Protein AF-A0A350V3V0-F1 (afdb_monomer)

Radius of gyration: 21.06 Å; Cα contacts (8 Å, |Δi|>4): 31; chains: 1; bounding box: 43×46×54 Å

Structure (mmCIF, N/CA/C/O backbone):
data_AF-A0A350V3V0-F1
#
_entry.id   AF-A0A350V3V0-F1
#
loop_
_atom_site.group_PDB
_atom_site.id
_atom_site.type_symbol
_atom_site.label_atom_id
_atom_site.label_alt_id
_atom_site.label_comp_id
_atom_site.label_asym_id
_atom_site.label_entity_id
_atom_site.label_seq_id
_atom_site.pdbx_PDB_ins_code
_atom_site.Cartn_x
_atom_site.Cartn_y
_atom_site.Cartn_z
_atom_site.occupancy
_atom_site.B_iso_or_equiv
_atom_site.auth_seq_id
_atom_site.auth_comp_id
_atom_site.auth_asym_id
_atom_site.auth_atom_id
_atom_site.pdbx_PDB_model_num
ATOM 1 N N . MET A 1 1 ? 2.889 -32.227 -34.030 1.00 40.81 1 MET A N 1
ATOM 2 C CA . MET A 1 1 ? 3.774 -31.047 -33.929 1.00 40.81 1 MET A CA 1
ATOM 3 C C . MET A 1 1 ? 4.093 -30.836 -32.455 1.00 40.81 1 MET A C 1
ATOM 5 O O . MET A 1 1 ? 3.273 -30.275 -31.746 1.00 40.81 1 MET A O 1
ATOM 9 N N . LYS A 1 2 ? 5.205 -31.401 -31.968 1.00 45.41 2 LYS A N 1
ATOM 10 C CA . LYS A 1 2 ? 5.694 -31.219 -30.592 1.00 45.41 2 LYS A CA 1
ATOM 11 C C . LYS A 1 2 ? 6.978 -30.397 -30.646 1.00 45.41 2 LYS A C 1
ATOM 13 O O . LYS A 1 2 ? 7.903 -30.811 -31.333 1.00 45.41 2 LYS A O 1
ATOM 18 N N . ASN A 1 3 ? 6.975 -29.249 -29.978 1.00 44.97 3 ASN A N 1
ATOM 19 C CA . ASN A 1 3 ? 7.873 -28.884 -28.874 1.00 44.97 3 ASN A CA 1
ATOM 20 C C . ASN A 1 3 ? 8.036 -27.368 -28.824 1.00 44.97 3 ASN A C 1
ATOM 22 O O . ASN A 1 3 ? 8.758 -26.763 -29.612 1.00 44.97 3 ASN A O 1
ATOM 26 N N . LYS A 1 4 ? 7.330 -26.770 -27.867 1.00 56.56 4 LYS A N 1
ATOM 27 C CA . LYS A 1 4 ? 7.574 -25.419 -27.390 1.00 56.56 4 LYS A CA 1
ATOM 28 C C . LYS A 1 4 ? 8.676 -25.553 -26.340 1.00 56.56 4 LYS A C 1
ATOM 30 O O . LYS A 1 4 ? 8.394 -26.054 -25.266 1.00 56.56 4 LYS A O 1
ATOM 35 N N . LEU A 1 5 ? 9.902 -25.221 -26.745 1.00 63.53 5 LEU A N 1
ATOM 36 C CA . LEU A 1 5 ? 11.040 -24.778 -25.926 1.00 63.53 5 LEU A CA 1
ATOM 37 C C . LEU A 1 5 ? 10.889 -25.051 -24.414 1.00 63.53 5 LEU A C 1
ATOM 39 O O . LEU A 1 5 ? 10.497 -24.158 -23.668 1.00 63.53 5 LEU A O 1
ATOM 43 N N . GLU A 1 6 ? 11.201 -26.271 -23.977 1.00 69.88 6 GLU A N 1
ATOM 44 C CA . GLU A 1 6 ? 11.592 -26.504 -22.586 1.00 69.88 6 GLU A CA 1
ATOM 45 C C . GLU A 1 6 ? 13.092 -26.228 -22.519 1.00 69.88 6 GLU A C 1
ATOM 47 O O . GLU A 1 6 ? 13.886 -26.952 -23.122 1.00 69.88 6 GLU A O 1
ATOM 52 N N . LEU A 1 7 ? 13.454 -25.108 -21.894 1.00 70.44 7 LEU A N 1
ATOM 53 C CA . LEU A 1 7 ? 14.846 -24.748 -21.640 1.00 70.44 7 LEU A CA 1
ATOM 54 C C . LEU A 1 7 ? 15.413 -25.717 -20.606 1.00 70.44 7 LEU A C 1
ATOM 56 O O . LEU A 1 7 ? 14.724 -26.087 -19.653 1.00 70.44 7 LEU A O 1
ATOM 60 N N . SER A 1 8 ? 16.659 -26.142 -20.794 1.00 81.94 8 SER A N 1
ATOM 61 C CA . SER A 1 8 ? 17.334 -26.921 -19.761 1.00 81.94 8 SER A CA 1
ATOM 62 C C . SER A 1 8 ? 17.631 -26.035 -18.551 1.00 81.94 8 SER A C 1
ATOM 64 O O . SER A 1 8 ? 17.896 -24.842 -18.688 1.00 81.94 8 SER A O 1
ATOM 66 N N . GLU A 1 9 ? 17.648 -26.629 -17.360 1.00 81.31 9 GLU A N 1
ATOM 67 C CA . GLU A 1 9 ? 17.965 -25.934 -16.104 1.00 81.31 9 GLU A CA 1
ATOM 68 C C . GLU A 1 9 ? 19.307 -25.178 -16.184 1.00 81.31 9 GLU A C 1
ATOM 70 O O . GLU A 1 9 ? 19.451 -24.074 -15.669 1.00 81.31 9 GLU A O 1
ATOM 75 N N . ALA A 1 10 ? 20.278 -25.726 -16.920 1.00 80.31 10 ALA A N 1
ATOM 76 C CA . ALA A 1 10 ? 21.565 -25.081 -17.161 1.00 80.31 10 ALA A CA 1
ATOM 77 C C . ALA A 1 10 ? 21.457 -23.816 -18.035 1.00 80.31 10 ALA A C 1
ATOM 79 O O . ALA A 1 10 ? 22.171 -22.842 -17.797 1.00 80.31 10 ALA A O 1
ATOM 80 N N . GLU A 1 11 ? 20.566 -23.813 -19.029 1.00 83.12 11 GLU A N 1
ATOM 81 C CA . GLU A 1 11 ? 20.298 -22.635 -19.861 1.00 83.12 11 GLU A CA 1
ATOM 82 C C . GLU A 1 11 ? 19.555 -21.564 -19.062 1.00 83.12 11 GLU A C 1
ATOM 84 O O . GLU A 1 11 ? 19.914 -20.391 -19.142 1.00 83.12 11 GLU A O 1
ATOM 89 N N . GLU A 1 12 ? 18.587 -21.958 -18.233 1.00 79.31 12 GLU A N 1
ATOM 90 C CA . GLU A 1 12 ? 17.873 -21.041 -17.343 1.00 79.31 12 GLU A CA 1
ATOM 91 C C . GLU A 1 12 ? 18.822 -20.385 -16.329 1.00 79.31 12 GLU A C 1
ATOM 93 O O . GLU A 1 12 ? 18.813 -19.165 -16.180 1.00 79.31 12 GLU A O 1
ATOM 98 N N . ILE A 1 13 ? 19.727 -21.157 -15.718 1.00 76.19 13 ILE A N 1
ATOM 99 C CA . ILE A 1 13 ? 20.763 -20.633 -14.814 1.00 76.19 13 ILE A CA 1
ATOM 100 C C . ILE A 1 13 ? 21.706 -19.675 -15.551 1.00 76.19 13 ILE A C 1
ATOM 102 O O . ILE A 1 13 ? 22.023 -18.611 -15.022 1.00 76.19 13 ILE A O 1
ATOM 106 N N . SER A 1 14 ? 22.119 -19.997 -16.781 1.00 76.50 14 SER A N 1
ATOM 107 C CA . SER A 1 14 ? 22.985 -19.111 -17.571 1.00 76.50 14 SER A CA 1
ATOM 108 C C . SER A 1 14 ? 22.301 -17.790 -17.941 1.00 76.50 14 SER A C 1
ATOM 110 O O . SER A 1 14 ? 22.906 -16.728 -17.802 1.00 76.50 14 SER A O 1
ATOM 112 N N . LEU A 1 15 ? 21.017 -17.841 -18.310 1.00 78.19 15 LEU A N 1
ATOM 113 C CA . LEU A 1 15 ? 20.204 -16.661 -18.600 1.00 78.19 15 LEU A CA 1
ATOM 114 C C . LEU A 1 15 ? 19.971 -15.822 -17.345 1.00 78.19 15 LEU A C 1
ATOM 116 O O . LEU A 1 15 ? 20.010 -14.597 -17.415 1.00 78.19 15 LEU A O 1
ATOM 120 N N . LEU A 1 16 ? 19.760 -16.459 -16.192 1.00 74.62 16 LEU A N 1
ATOM 121 C CA . LEU A 1 16 ? 19.624 -15.764 -14.915 1.00 74.62 16 LEU A CA 1
ATOM 122 C C . LEU A 1 16 ? 20.934 -15.109 -14.484 1.00 74.62 16 LEU A C 1
ATOM 124 O O . LEU A 1 16 ? 20.894 -13.988 -13.995 1.00 74.62 16 LEU A O 1
ATOM 128 N N . GLN A 1 17 ? 22.085 -15.741 -14.709 1.00 73.75 17 GLN A N 1
ATOM 129 C CA . GLN A 1 17 ? 23.390 -15.126 -14.441 1.00 73.75 17 GLN A CA 1
ATOM 130 C C . GLN A 1 17 ? 23.709 -13.976 -15.408 1.00 73.75 17 GLN A C 1
ATOM 132 O O 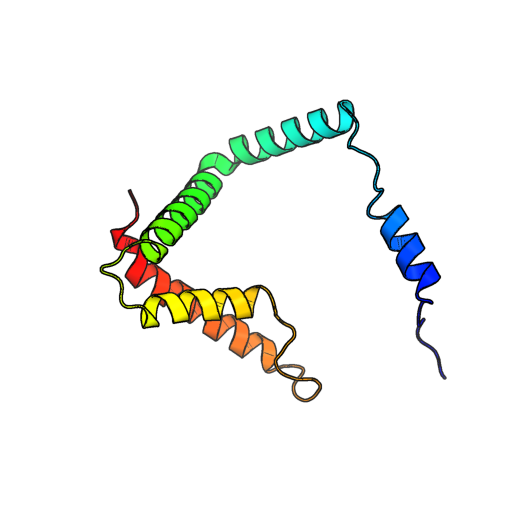. GLN A 1 17 ? 24.388 -13.022 -15.029 1.00 73.75 17 GLN A O 1
ATOM 137 N N . GLU A 1 18 ? 23.210 -14.037 -16.644 1.00 75.38 18 GLU A N 1
ATOM 138 C CA . GLU A 1 18 ? 23.331 -12.958 -17.628 1.00 75.38 18 GLU A CA 1
ATOM 139 C C . GLU A 1 18 ? 22.374 -11.787 -17.330 1.00 75.38 18 GLU A C 1
ATOM 141 O O . GLU A 1 18 ? 22.761 -10.623 -17.449 1.00 75.38 18 GLU A O 1
ATOM 146 N N . TYR A 1 19 ? 21.144 -12.078 -16.892 1.00 74.62 19 TYR A N 1
ATOM 147 C CA . TYR A 1 19 ? 20.109 -11.086 -16.574 1.00 74.62 19 TYR A CA 1
ATOM 148 C C . TYR A 1 19 ? 20.270 -10.476 -15.167 1.00 74.62 19 TYR A C 1
ATOM 150 O O . TYR A 1 19 ? 19.971 -9.299 -14.962 1.00 74.62 19 TYR A O 1
ATOM 158 N N . TYR A 1 20 ? 20.800 -11.247 -14.215 1.00 66.25 20 TYR A N 1
ATOM 159 C CA . TYR A 1 20 ? 21.187 -10.828 -12.865 1.00 66.25 20 TYR A CA 1
ATOM 160 C C . TYR A 1 20 ? 22.682 -11.093 -12.651 1.00 66.25 20 TYR A C 1
ATOM 162 O O . TYR A 1 20 ? 23.057 -12.051 -11.972 1.00 66.25 20 TYR A O 1
ATOM 170 N N . PRO A 1 21 ? 23.573 -10.262 -13.214 1.00 57.94 21 PRO A N 1
ATOM 171 C CA . PRO A 1 21 ? 24.991 -10.430 -12.963 1.00 57.94 21 PRO A CA 1
ATOM 172 C C . PRO A 1 21 ? 25.259 -10.202 -11.469 1.00 57.94 21 PRO A C 1
ATOM 174 O O . PRO A 1 21 ? 25.022 -9.113 -10.958 1.00 57.94 21 PRO A O 1
ATOM 177 N N . GLU A 1 22 ? 25.822 -11.201 -10.784 1.00 62.59 22 GLU A N 1
ATOM 178 C CA . GLU A 1 22 ? 26.280 -11.166 -9.374 1.00 62.59 22 GLU A CA 1
ATOM 179 C C . GLU A 1 22 ? 27.326 -10.058 -9.085 1.00 62.59 22 GLU A C 1
ATOM 181 O O . GLU A 1 22 ? 27.848 -9.933 -7.976 1.00 62.59 22 GLU A O 1
ATOM 186 N N . ARG A 1 23 ? 27.691 -9.249 -10.091 1.00 69.69 23 ARG A N 1
ATOM 187 C CA . ARG A 1 23 ? 28.662 -8.166 -9.951 1.00 69.69 23 ARG A CA 1
ATOM 188 C C . ARG A 1 23 ? 28.062 -7.031 -9.114 1.00 69.69 23 ARG A C 1
ATOM 190 O O . ARG A 1 23 ? 26.936 -6.609 -9.381 1.00 69.69 23 ARG A O 1
ATOM 197 N N . PRO A 1 24 ? 28.819 -6.462 -8.161 1.00 65.81 24 PRO A N 1
ATOM 198 C CA . PRO A 1 24 ? 28.393 -5.232 -7.511 1.00 65.81 24 PRO A CA 1
ATOM 199 C C . PRO A 1 24 ? 28.218 -4.134 -8.569 1.00 65.81 24 PRO A C 1
ATOM 201 O O . PRO A 1 24 ? 29.017 -4.031 -9.508 1.00 65.81 24 PRO A O 1
ATOM 204 N N . PHE A 1 25 ? 27.164 -3.327 -8.431 1.00 70.94 25 PHE A N 1
ATOM 205 C CA . PHE A 1 25 ? 26.930 -2.177 -9.304 1.00 70.94 25 PHE A CA 1
ATOM 206 C C . PHE A 1 25 ? 28.167 -1.271 -9.329 1.00 70.94 25 PHE A C 1
ATOM 208 O O . PHE A 1 25 ? 28.782 -1.011 -8.294 1.00 70.94 25 PHE A O 1
ATOM 215 N N . THR A 1 26 ? 28.547 -0.798 -10.516 1.00 81.31 26 THR A N 1
ATOM 216 C CA . THR A 1 26 ? 29.653 0.157 -10.644 1.00 81.31 26 THR A CA 1
ATOM 217 C C . THR A 1 26 ? 29.246 1.522 -10.098 1.00 81.31 26 THR A C 1
ATOM 219 O O . THR A 1 26 ? 28.075 1.887 -10.144 1.00 81.31 26 THR A O 1
ATOM 222 N N . GLU A 1 27 ? 30.222 2.317 -9.658 1.00 81.31 27 GLU A N 1
ATOM 223 C CA . GLU A 1 27 ? 29.998 3.671 -9.124 1.00 81.31 27 GLU A CA 1
ATOM 224 C C . GLU A 1 27 ? 29.210 4.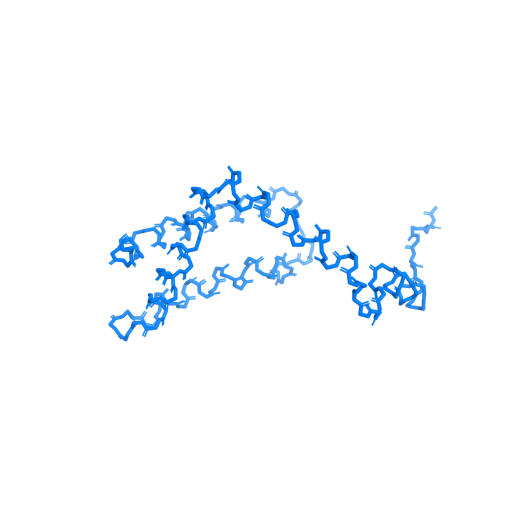568 -10.106 1.00 81.31 27 GLU A C 1
ATOM 226 O O . GLU A 1 27 ? 28.342 5.348 -9.724 1.00 81.31 27 GLU A O 1
ATOM 231 N N . LYS A 1 28 ? 29.417 4.372 -11.416 1.00 81.25 28 LYS A N 1
ATOM 232 C CA . LYS A 1 28 ? 28.662 5.069 -12.469 1.00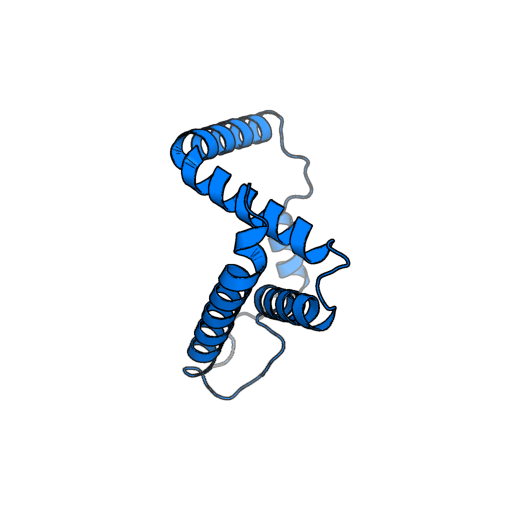 81.25 28 LYS A CA 1
ATOM 233 C C . LYS A 1 28 ? 27.211 4.593 -12.594 1.00 81.25 28 LYS A C 1
ATOM 235 O O . LYS A 1 28 ? 26.340 5.402 -12.911 1.00 81.25 28 LYS A O 1
ATOM 240 N N . GLU A 1 29 ? 26.950 3.302 -12.386 1.00 77.62 29 GLU A N 1
ATOM 241 C CA . GLU A 1 29 ? 25.598 2.727 -12.399 1.00 77.62 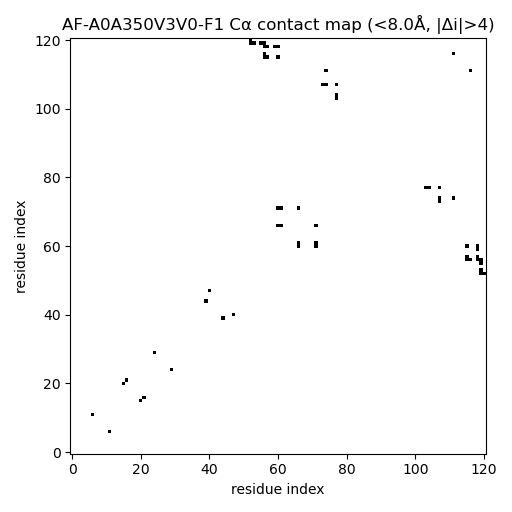29 GLU A CA 1
ATOM 242 C C . GLU A 1 29 ? 24.812 3.148 -11.152 1.00 77.62 29 GLU A C 1
ATOM 244 O O . GLU A 1 29 ? 23.643 3.509 -11.276 1.00 77.62 29 GLU A O 1
ATOM 249 N N . THR A 1 30 ? 25.454 3.190 -9.979 1.00 80.12 30 THR A N 1
ATOM 250 C CA . THR A 1 30 ? 24.837 3.700 -8.744 1.00 80.12 30 THR A CA 1
ATOM 251 C C . THR A 1 30 ? 24.511 5.184 -8.857 1.00 80.12 30 THR A C 1
ATOM 253 O O . THR A 1 30 ? 23.387 5.580 -8.576 1.00 80.12 30 THR A O 1
ATOM 256 N N . GLU A 1 31 ? 25.422 6.002 -9.390 1.00 84.56 31 GLU A N 1
ATOM 257 C CA . GLU A 1 31 ? 25.151 7.425 -9.621 1.00 84.56 31 GLU A CA 1
ATOM 258 C C . GLU A 1 31 ? 24.038 7.669 -10.653 1.00 84.56 31 GLU A C 1
ATOM 260 O O . GLU A 1 31 ? 23.272 8.629 -10.544 1.00 84.56 31 GLU A O 1
ATOM 265 N N . ALA A 1 32 ? 23.959 6.845 -11.703 1.00 83.31 32 ALA A N 1
ATOM 266 C CA . ALA A 1 32 ? 22.883 6.937 -12.684 1.00 83.31 32 ALA A CA 1
ATOM 267 C C . ALA A 1 32 ? 21.529 6.573 -12.058 1.00 83.31 32 ALA A C 1
ATOM 269 O O . ALA A 1 32 ? 20.560 7.312 -12.246 1.00 83.31 32 ALA A O 1
ATOM 270 N N . LEU A 1 33 ? 21.491 5.501 -11.261 1.00 82.56 33 LEU A N 1
ATOM 271 C CA . LEU A 1 33 ? 20.316 5.087 -10.502 1.00 82.56 33 LEU A CA 1
ATOM 272 C C . LEU A 1 33 ? 19.876 6.174 -9.513 1.00 82.56 33 LEU A C 1
ATOM 274 O O . LEU A 1 33 ? 18.698 6.525 -9.491 1.00 82.56 33 LEU A O 1
ATOM 278 N N . ASP A 1 34 ? 20.811 6.758 -8.763 1.00 86.12 34 ASP A N 1
ATOM 279 C CA . ASP A 1 34 ? 20.535 7.814 -7.786 1.00 86.12 34 ASP A CA 1
ATOM 280 C C . ASP A 1 34 ? 19.938 9.058 -8.452 1.00 86.12 34 ASP A C 1
ATOM 282 O O . ASP A 1 34 ? 18.923 9.585 -7.990 1.00 86.12 34 ASP A O 1
ATOM 286 N N . ARG A 1 35 ? 20.489 9.488 -9.596 1.00 84.31 35 ARG A N 1
ATOM 287 C CA . ARG A 1 35 ? 19.948 10.623 -10.365 1.00 84.31 35 ARG A CA 1
ATOM 288 C C . ARG A 1 35 ? 18.543 10.351 -10.901 1.00 84.31 35 ARG A C 1
ATOM 290 O O . ARG A 1 35 ? 17.703 11.254 -10.910 1.00 84.31 35 ARG A O 1
ATOM 297 N N . ASP A 1 36 ? 18.268 9.134 -11.358 1.00 83.75 36 ASP A N 1
ATOM 298 C CA . ASP A 1 36 ? 16.952 8.761 -11.886 1.00 83.75 36 ASP A CA 1
ATOM 299 C C . ASP A 1 36 ? 15.906 8.610 -10.775 1.00 83.75 36 ASP A C 1
ATOM 301 O O . ASP A 1 36 ? 14.756 9.040 -10.934 1.00 83.75 36 ASP A O 1
ATOM 305 N N . VAL A 1 37 ? 16.308 8.059 -9.628 1.00 81.44 37 VAL A N 1
ATOM 306 C CA . VAL A 1 37 ? 15.503 8.005 -8.404 1.00 81.44 37 VAL A CA 1
ATOM 307 C C . VAL A 1 37 ? 15.190 9.422 -7.931 1.00 81.44 37 VAL A C 1
ATOM 309 O O . VAL A 1 37 ? 14.021 9.741 -7.716 1.00 81.44 37 VAL A O 1
ATOM 312 N N . GLU A 1 38 ? 16.180 10.311 -7.855 1.00 83.06 38 GLU A N 1
ATOM 313 C CA . GLU A 1 38 ? 15.986 11.704 -7.449 1.00 83.06 38 GLU A CA 1
ATOM 314 C C . GLU A 1 38 ? 15.045 12.449 -8.403 1.00 83.06 38 GLU A C 1
ATOM 316 O O . GLU A 1 38 ? 14.111 13.121 -7.955 1.00 83.06 38 GLU A O 1
ATOM 321 N N . LYS A 1 39 ? 15.201 12.288 -9.722 1.00 83.00 39 LYS A N 1
ATOM 322 C CA . LYS A 1 39 ? 14.287 12.882 -10.714 1.00 83.00 39 LYS A CA 1
ATOM 323 C C . LYS A 1 39 ? 12.856 12.368 -10.568 1.00 83.00 39 LYS A C 1
ATOM 325 O O . LYS A 1 39 ? 11.920 13.166 -10.611 1.00 83.00 39 LYS A O 1
ATOM 330 N N . LYS A 1 40 ? 12.656 11.063 -10.354 1.00 75.69 40 LYS A N 1
ATOM 331 C CA . LYS A 1 40 ? 11.315 10.486 -10.133 1.00 75.69 40 LYS A CA 1
ATOM 332 C C . LYS A 1 40 ? 10.708 10.945 -8.807 1.00 75.69 40 LYS A C 1
ATOM 334 O O . LYS A 1 40 ? 9.528 11.300 -8.770 1.00 75.69 40 LYS A O 1
ATOM 339 N N . ILE A 1 41 ? 11.509 10.999 -7.742 1.00 76.88 41 ILE A N 1
ATOM 340 C CA . ILE A 1 41 ? 11.093 11.497 -6.426 1.00 76.88 41 ILE A CA 1
ATOM 341 C C . ILE A 1 41 ? 10.701 12.966 -6.514 1.00 76.88 41 ILE A C 1
ATOM 343 O O . ILE A 1 41 ? 9.643 13.341 -6.017 1.00 76.88 41 ILE A O 1
ATOM 347 N N . THR A 1 42 ? 11.513 13.799 -7.162 1.00 75.56 42 THR A N 1
ATOM 348 C CA . THR A 1 42 ? 11.281 15.245 -7.260 1.00 75.56 42 THR A CA 1
ATOM 349 C C . THR A 1 42 ? 10.134 15.603 -8.200 1.00 75.56 42 THR A C 1
ATOM 351 O O . THR A 1 42 ? 9.356 16.500 -7.875 1.00 75.56 42 THR A O 1
ATOM 354 N N . SER A 1 43 ? 9.969 14.869 -9.302 1.00 77.88 43 SER A N 1
ATOM 355 C CA . SER A 1 43 ? 8.881 15.071 -10.263 1.00 77.88 43 SER A CA 1
ATOM 356 C C . SER A 1 43 ? 7.521 14.633 -9.711 1.00 77.88 43 SER A C 1
ATOM 358 O O . SER A 1 43 ? 6.520 15.305 -9.949 1.00 77.88 43 SER A O 1
ATOM 360 N N . ASN A 1 44 ? 7.476 13.561 -8.908 1.00 80.12 44 ASN A N 1
ATOM 361 C CA . ASN A 1 44 ? 6.224 12.997 -8.399 1.00 80.12 44 ASN A CA 1
ATOM 362 C C . ASN A 1 44 ? 6.139 12.975 -6.862 1.00 80.12 44 ASN A C 1
ATOM 364 O O . ASN A 1 44 ? 5.528 12.070 -6.278 1.00 80.12 44 ASN A O 1
ATOM 368 N N . LYS A 1 45 ? 6.718 13.996 -6.200 1.00 78.25 45 LYS A N 1
ATOM 369 C CA . LYS A 1 45 ? 6.769 14.124 -4.727 1.00 78.25 45 LYS A CA 1
ATOM 370 C C . LYS A 1 45 ? 5.421 13.810 -4.089 1.00 78.25 45 LYS A C 1
ATOM 372 O O . LYS A 1 45 ? 5.354 12.995 -3.178 1.00 78.25 45 LYS A O 1
ATOM 377 N N . ARG A 1 46 ? 4.331 14.397 -4.595 1.00 80.56 46 ARG A N 1
ATOM 378 C CA . ARG A 1 46 ? 2.985 14.238 -4.019 1.00 80.56 46 ARG A CA 1
ATOM 379 C C . ARG A 1 46 ? 2.525 12.776 -3.969 1.00 80.56 46 ARG A C 1
ATOM 381 O O . ARG A 1 46 ? 1.999 12.356 -2.945 1.00 80.56 46 ARG A O 1
ATOM 388 N N . SER A 1 47 ? 2.732 12.003 -5.036 1.00 80.06 47 SER A N 1
ATOM 389 C CA . SER A 1 47 ? 2.322 10.592 -5.076 1.00 80.06 47 SER A CA 1
ATOM 390 C C . SER A 1 47 ? 3.182 9.730 -4.156 1.00 80.06 47 SER A C 1
ATOM 392 O O . SER A 1 47 ? 2.663 8.870 -3.452 1.00 80.06 47 SER A O 1
ATOM 394 N N . ILE A 1 48 ? 4.491 9.981 -4.124 1.00 81.31 48 ILE A N 1
ATOM 395 C CA . ILE A 1 48 ? 5.435 9.206 -3.310 1.00 81.31 48 ILE A CA 1
ATOM 396 C C . ILE A 1 48 ? 5.233 9.498 -1.821 1.00 81.31 48 ILE A C 1
ATOM 398 O O . ILE A 1 48 ? 5.126 8.563 -1.032 1.00 81.31 48 ILE A O 1
ATOM 402 N N . PHE A 1 49 ? 5.068 10.768 -1.436 1.00 84.81 49 PHE A N 1
ATOM 403 C CA . PHE A 1 49 ? 4.685 11.141 -0.069 1.00 84.81 49 PHE A CA 1
ATOM 404 C C . PHE A 1 49 ? 3.377 10.470 0.348 1.00 84.81 49 PHE A C 1
ATOM 406 O O . PHE A 1 49 ? 3.275 9.974 1.468 1.00 84.81 49 PHE A O 1
ATOM 413 N N . LYS A 1 50 ? 2.401 10.389 -0.562 1.00 83.31 50 LYS A N 1
ATOM 414 C CA . LYS A 1 50 ? 1.133 9.709 -0.306 1.00 83.31 50 LYS A CA 1
ATOM 415 C C . LYS A 1 50 ? 1.334 8.206 -0.064 1.00 83.31 50 LYS A C 1
ATOM 417 O O . LYS A 1 50 ? 0.867 7.700 0.951 1.00 83.31 50 LYS A O 1
ATOM 422 N N . VAL A 1 51 ? 2.103 7.506 -0.901 1.00 84.00 51 VAL A N 1
ATOM 423 C CA . VAL A 1 51 ? 2.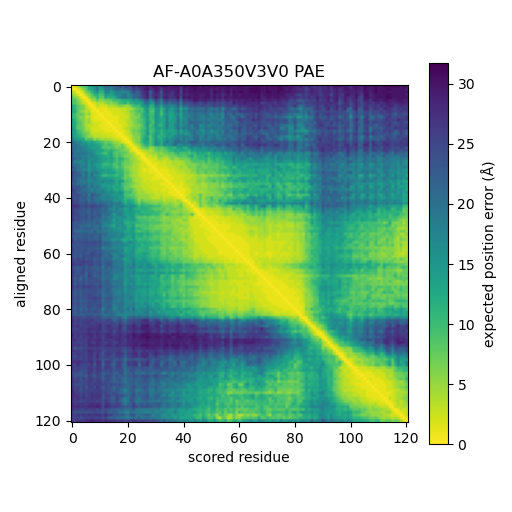430 6.078 -0.693 1.00 84.00 51 VAL A CA 1
ATOM 424 C C . VAL A 1 51 ? 3.179 5.858 0.624 1.00 84.00 51 VAL A C 1
ATOM 426 O O . VAL A 1 51 ? 2.791 4.995 1.405 1.00 84.00 51 VAL A O 1
ATOM 429 N N . ILE A 1 52 ? 4.191 6.674 0.926 1.00 85.12 52 ILE A N 1
ATOM 430 C CA . ILE A 1 52 ? 4.939 6.593 2.190 1.00 85.12 52 ILE A CA 1
ATOM 431 C C . ILE A 1 52 ? 4.006 6.818 3.390 1.00 85.12 52 ILE A C 1
ATOM 433 O O . ILE A 1 52 ? 4.105 6.101 4.387 1.00 85.12 52 ILE A O 1
ATOM 437 N N . SER A 1 53 ? 3.064 7.761 3.292 1.00 83.19 53 SER A N 1
ATOM 438 C CA . SER A 1 53 ? 2.068 8.001 4.344 1.00 83.19 53 SER A CA 1
ATOM 439 C C . SER A 1 53 ? 1.145 6.793 4.551 1.00 83.19 53 SER A C 1
ATOM 441 O O . SER A 1 53 ? 0.919 6.391 5.691 1.00 83.19 53 SER A O 1
ATOM 443 N N . HIS A 1 54 ? 0.701 6.141 3.468 1.00 83.62 54 HIS A N 1
ATOM 444 C CA . HIS A 1 54 ? -0.087 4.906 3.515 1.00 83.62 54 HIS A CA 1
ATOM 445 C C . HIS A 1 54 ? 0.690 3.759 4.169 1.00 83.62 54 HIS A C 1
ATOM 447 O O . HIS A 1 54 ? 0.149 3.088 5.045 1.00 83.62 54 HIS A O 1
ATOM 453 N N . LEU A 1 55 ? 1.972 3.585 3.833 1.00 85.50 55 LEU A N 1
ATOM 454 C CA . LEU A 1 55 ? 2.832 2.569 4.449 1.00 8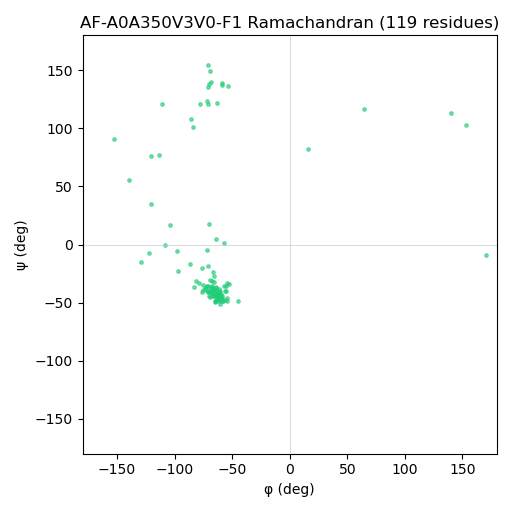5.50 55 LEU A CA 1
ATOM 455 C C . LEU A 1 55 ? 3.072 2.833 5.942 1.00 85.50 55 LEU A C 1
ATOM 457 O O . LEU A 1 55 ? 3.052 1.903 6.749 1.00 85.50 55 LEU A O 1
ATOM 461 N N . LYS A 1 56 ? 3.260 4.098 6.338 1.00 88.62 56 LYS A N 1
ATOM 462 C CA . LYS A 1 56 ? 3.426 4.487 7.746 1.00 88.62 56 LYS A CA 1
ATOM 463 C C . LYS A 1 56 ? 2.150 4.228 8.554 1.00 88.62 56 LYS A C 1
ATOM 465 O O . LYS A 1 56 ? 2.239 3.673 9.649 1.00 88.62 56 LYS A O 1
ATOM 470 N N . ALA A 1 57 ? 0.985 4.584 8.012 1.00 87.75 57 ALA A N 1
ATOM 471 C CA . ALA A 1 57 ? -0.316 4.316 8.625 1.00 87.75 57 ALA A CA 1
ATOM 472 C C . ALA A 1 57 ? -0.571 2.807 8.762 1.00 87.75 57 ALA A C 1
ATOM 474 O O . ALA A 1 57 ? -0.910 2.336 9.846 1.00 87.75 57 ALA A O 1
ATOM 475 N N . LEU A 1 58 ? -0.301 2.034 7.704 1.00 87.00 58 LEU A N 1
ATOM 476 C CA . LEU A 1 58 ? -0.409 0.575 7.715 1.00 87.00 58 LEU A CA 1
ATOM 477 C C . LEU A 1 58 ? 0.498 -0.053 8.778 1.00 87.00 58 LEU A C 1
ATOM 479 O O . LEU A 1 58 ? 0.058 -0.900 9.552 1.00 87.00 58 LEU A O 1
ATOM 483 N N . ARG A 1 59 ? 1.757 0.394 8.868 1.00 89.12 59 ARG A N 1
ATOM 484 C CA . ARG A 1 59 ? 2.683 -0.072 9.906 1.00 89.12 59 ARG A CA 1
ATOM 485 C C . ARG A 1 59 ? 2.122 0.194 11.301 1.00 89.12 59 ARG A C 1
ATOM 487 O O . ARG A 1 59 ? 2.121 -0.718 12.120 1.00 89.12 59 ARG A O 1
ATOM 494 N N . ARG A 1 60 ? 1.637 1.414 11.562 1.00 89.00 60 ARG A N 1
ATOM 495 C CA . ARG A 1 60 ? 1.041 1.788 12.856 1.00 89.00 60 ARG A CA 1
ATOM 496 C C . ARG A 1 60 ? -0.150 0.897 13.198 1.00 89.00 60 ARG A C 1
ATOM 498 O O . ARG A 1 60 ? -0.160 0.328 14.285 1.00 89.00 60 ARG A O 1
ATOM 505 N N . TYR A 1 61 ? -1.070 0.708 12.254 1.00 89.06 61 TYR A N 1
ATOM 506 C CA . TYR A 1 61 ? -2.225 -0.181 12.387 1.00 89.06 61 TYR A CA 1
ATOM 507 C C . TYR A 1 61 ? -1.821 -1.616 12.760 1.00 89.06 61 TYR A C 1
ATOM 509 O O . TYR A 1 61 ? -2.364 -2.214 13.690 1.00 89.06 61 TYR A O 1
ATOM 517 N N . MET A 1 62 ? -0.805 -2.164 12.087 1.00 87.62 62 MET A N 1
ATOM 518 C CA . MET A 1 62 ? -0.310 -3.515 12.362 1.00 87.62 62 MET A CA 1
ATOM 519 C C . MET A 1 62 ? 0.366 -3.631 13.735 1.00 87.62 62 MET A C 1
ATOM 521 O O . MET A 1 62 ? 0.272 -4.678 14.379 1.00 87.62 62 MET A O 1
ATOM 525 N N . THR A 1 63 ? 0.998 -2.563 14.225 1.00 89.12 63 THR A N 1
ATOM 526 C CA . THR A 1 63 ? 1.645 -2.530 15.549 1.00 89.12 63 THR A CA 1
ATOM 527 C C . THR A 1 63 ? 0.718 -2.148 16.706 1.00 89.12 63 THR A C 1
ATOM 529 O O . THR A 1 63 ? 1.064 -2.415 17.852 1.00 89.12 63 THR A O 1
ATOM 532 N N . ASP A 1 64 ? -0.454 -1.566 16.444 1.00 89.06 64 ASP A N 1
ATOM 533 C CA . ASP A 1 64 ? -1.375 -1.106 17.491 1.00 89.06 64 ASP A CA 1
ATOM 534 C C . ASP A 1 64 ? -2.022 -2.291 18.225 1.00 89.06 64 ASP A C 1
ATOM 536 O O . ASP A 1 64 ? -2.682 -3.135 17.616 1.00 89.06 64 ASP A O 1
ATOM 540 N N . SER A 1 65 ? -1.829 -2.382 19.540 1.00 86.12 65 SER A N 1
ATOM 541 C CA . SER A 1 65 ? -2.387 -3.447 20.380 1.00 86.12 65 SER A CA 1
ATOM 542 C C . SER A 1 65 ? -3.905 -3.347 20.573 1.00 86.12 65 SER A C 1
ATOM 544 O O . SER A 1 65 ? -4.529 -4.352 20.912 1.00 86.12 65 SER A O 1
ATOM 546 N N . ASN A 1 66 ? -4.515 -2.185 20.315 1.00 88.94 66 ASN A N 1
ATOM 547 C CA . ASN A 1 66 ? -5.9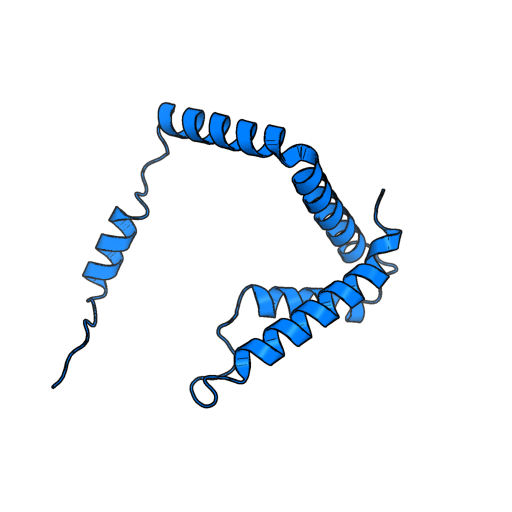67 -1.991 20.379 1.00 88.94 66 ASN A CA 1
ATOM 548 C C . ASN A 1 66 ? -6.696 -2.590 19.168 1.00 88.94 66 ASN A C 1
ATOM 550 O O . ASN A 1 66 ? -7.896 -2.873 19.234 1.00 88.94 66 ASN A O 1
ATOM 554 N N . VAL A 1 67 ? -5.985 -2.815 18.059 1.00 88.62 67 VAL A N 1
ATOM 555 C CA . VAL A 1 67 ? -6.552 -3.439 16.862 1.00 88.62 67 VAL A CA 1
ATOM 556 C C . VAL A 1 67 ? -6.646 -4.945 17.079 1.00 88.62 67 VAL A C 1
ATOM 558 O O . VAL A 1 67 ? -5.645 -5.640 17.275 1.00 88.62 67 VAL A O 1
ATOM 561 N N . LYS A 1 68 ? -7.871 -5.474 16.995 1.00 90.12 68 LYS A N 1
ATOM 562 C CA . LYS A 1 68 ? -8.136 -6.908 17.148 1.00 90.12 68 LYS A CA 1
ATOM 563 C C . LYS A 1 68 ? -7.364 -7.720 16.102 1.00 90.12 68 LYS A C 1
ATOM 565 O O . LYS A 1 68 ? -7.344 -7.374 14.922 1.00 90.12 68 LYS A O 1
ATOM 570 N N . TRP A 1 69 ? -6.781 -8.839 16.532 1.00 86.62 69 TRP A N 1
ATOM 571 C CA . TRP A 1 69 ? -5.895 -9.674 15.711 1.00 86.62 69 TRP A CA 1
ATOM 572 C C . TRP A 1 69 ? -6.529 -10.145 14.390 1.00 86.62 69 TRP A C 1
ATOM 574 O O . TRP A 1 69 ? -5.846 -10.168 13.370 1.00 86.62 69 TRP A O 1
ATOM 584 N N . TYR A 1 70 ? -7.837 -10.437 14.378 1.00 84.00 70 TYR A N 1
ATOM 585 C CA . TYR A 1 70 ? -8.541 -10.884 13.170 1.00 84.00 70 TYR A CA 1
ATOM 586 C C . TYR A 1 70 ? -8.634 -9.794 12.090 1.00 84.00 70 TYR A C 1
ATOM 588 O O . TYR A 1 70 ? -8.792 -10.089 10.912 1.00 84.00 70 TYR A O 1
ATOM 596 N N . ARG A 1 71 ? -8.548 -8.512 12.466 1.00 85.75 71 ARG A N 1
ATOM 597 C CA . ARG A 1 71 ? -8.544 -7.418 11.486 1.00 85.75 71 ARG A CA 1
ATOM 598 C C . ARG A 1 71 ? -7.184 -7.312 10.810 1.00 85.75 71 ARG A C 1
ATOM 600 O O . ARG A 1 71 ? -7.102 -7.201 9.593 1.00 85.75 71 ARG A O 1
ATOM 607 N N . LYS A 1 72 ? -6.114 -7.470 11.594 1.00 86.56 72 LYS A N 1
ATOM 608 C CA . LYS A 1 72 ? -4.741 -7.577 11.083 1.00 86.56 72 LYS A CA 1
ATOM 609 C C . LYS A 1 72 ? -4.571 -8.795 10.177 1.00 86.56 72 LYS A C 1
ATOM 611 O O . LYS A 1 72 ? -3.898 -8.694 9.157 1.00 86.56 72 LYS A O 1
ATOM 616 N N . SER A 1 73 ? -5.201 -9.926 10.506 1.00 84.31 73 SER A N 1
ATOM 617 C CA . SER A 1 73 ? -5.109 -11.131 9.674 1.00 84.31 73 SER A CA 1
ATOM 618 C C . SER A 1 73 ? -5.754 -10.956 8.300 1.00 84.31 73 SER A C 1
ATOM 620 O O . SER A 1 73 ? -5.238 -11.518 7.347 1.00 84.31 73 SER A O 1
ATOM 622 N N . ILE A 1 74 ? -6.816 -10.150 8.164 1.00 82.94 74 ILE A N 1
ATOM 623 C CA . ILE A 1 74 ? -7.416 -9.822 6.855 1.00 82.94 74 ILE A CA 1
ATOM 624 C C . ILE A 1 74 ? -6.413 -9.065 5.976 1.00 82.94 74 ILE A C 1
ATOM 626 O O . ILE A 1 74 ? -6.242 -9.394 4.806 1.00 82.94 74 ILE A O 1
ATOM 630 N N . VAL A 1 75 ? -5.710 -8.087 6.551 1.00 84.44 75 VAL A N 1
ATOM 631 C CA . VAL A 1 75 ? -4.662 -7.329 5.850 1.00 84.44 75 VAL A CA 1
ATOM 632 C C . VAL A 1 75 ? -3.530 -8.249 5.397 1.00 84.44 75 VAL A C 1
ATOM 634 O O . VAL A 1 75 ? -3.099 -8.187 4.251 1.00 84.44 75 VAL A O 1
ATOM 637 N N . VAL A 1 76 ? -3.062 -9.122 6.292 1.00 84.75 76 VAL A N 1
ATOM 638 C CA . VAL A 1 76 ? -1.998 -10.087 5.987 1.00 84.75 76 VAL A CA 1
ATOM 639 C C . VAL A 1 76 ? -2.449 -11.082 4.921 1.00 84.75 76 VAL A C 1
ATOM 641 O O . VAL A 1 76 ? -1.695 -11.327 3.990 1.00 84.75 76 VAL A O 1
ATOM 644 N N . ALA A 1 77 ? -3.672 -11.607 5.007 1.00 80.50 77 ALA A N 1
ATOM 645 C CA . ALA A 1 77 ? -4.226 -12.521 4.012 1.00 80.50 77 ALA A CA 1
ATOM 646 C C . ALA A 1 77 ? -4.295 -11.872 2.624 1.00 80.50 77 ALA A C 1
ATOM 648 O O . ALA A 1 77 ? -3.893 -12.490 1.645 1.00 80.50 77 ALA A O 1
ATOM 649 N N . ALA A 1 78 ? -4.718 -10.609 2.543 1.00 78.25 78 ALA A N 1
ATOM 650 C CA . ALA A 1 78 ? -4.745 -9.879 1.281 1.00 78.25 78 ALA A CA 1
ATOM 651 C C . ALA A 1 78 ? -3.339 -9.592 0.721 1.00 78.25 78 ALA A C 1
ATOM 653 O O . ALA A 1 78 ? -3.139 -9.648 -0.488 1.00 78.25 78 ALA A O 1
ATOM 654 N N . LEU A 1 79 ? -2.350 -9.317 1.582 1.00 79.44 79 LEU A N 1
ATOM 655 C CA . LEU A 1 79 ? -0.953 -9.158 1.159 1.00 79.44 79 LEU A CA 1
ATOM 656 C C . LEU A 1 79 ? -0.338 -10.476 0.686 1.00 79.44 79 LEU A C 1
ATOM 658 O O . LEU A 1 79 ? 0.379 -10.478 -0.307 1.00 79.44 79 LEU A O 1
ATOM 662 N N . ILE A 1 80 ? -0.620 -11.583 1.377 1.00 77.25 80 ILE A N 1
ATOM 663 C CA . ILE A 1 80 ? -0.195 -12.921 0.953 1.00 77.25 80 ILE A CA 1
ATOM 664 C C . ILE A 1 80 ? -0.801 -13.220 -0.416 1.00 77.25 80 ILE A C 1
ATOM 666 O O . ILE A 1 80 ? -0.053 -13.495 -1.343 1.00 77.25 80 ILE A O 1
ATOM 670 N N . TYR A 1 81 ? -2.113 -13.041 -0.578 1.00 68.12 81 TYR A N 1
ATOM 671 C CA . TYR A 1 81 ? -2.802 -13.207 -1.860 1.00 68.12 81 TYR A CA 1
ATOM 672 C C . TYR A 1 81 ? -2.194 -12.338 -2.978 1.00 68.12 81 TYR A C 1
ATOM 674 O O . TYR A 1 81 ? -1.992 -12.816 -4.088 1.00 68.12 81 TYR A O 1
ATOM 682 N N . PHE A 1 82 ? -1.806 -11.093 -2.674 1.00 69.81 82 PHE A N 1
ATOM 683 C CA . PHE A 1 82 ? -1.128 -10.201 -3.624 1.00 69.81 82 PHE A CA 1
ATOM 684 C C . PHE A 1 82 ? 0.296 -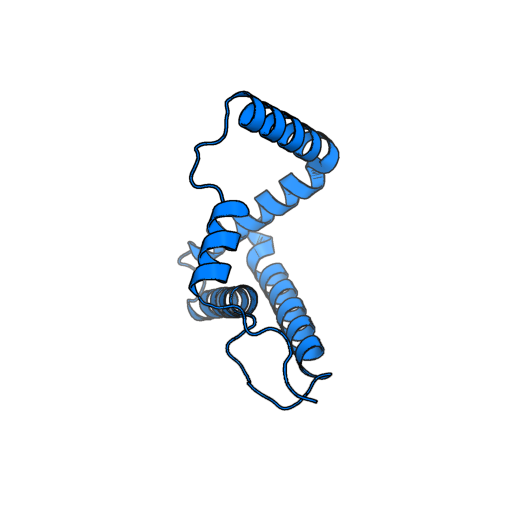10.654 -4.001 1.00 69.81 82 PHE A C 1
ATOM 686 O O . PHE A 1 82 ? 0.700 -10.509 -5.152 1.00 69.81 82 PHE A O 1
ATOM 693 N N . ILE A 1 83 ? 1.079 -11.162 -3.042 1.00 68.38 83 ILE A N 1
ATOM 694 C CA . ILE A 1 83 ? 2.480 -11.579 -3.252 1.00 68.38 83 ILE A CA 1
ATOM 695 C C . ILE A 1 83 ? 2.549 -12.954 -3.923 1.00 68.38 83 ILE A C 1
ATOM 697 O O . ILE A 1 83 ? 3.455 -13.206 -4.717 1.00 68.38 83 ILE A O 1
ATOM 701 N N . THR A 1 84 ? 1.592 -13.832 -3.628 1.00 66.81 84 THR A N 1
ATOM 702 C CA . THR A 1 84 ? 1.469 -15.162 -4.225 1.00 66.81 84 THR A CA 1
ATOM 703 C C . THR A 1 84 ? 0.205 -15.253 -5.086 1.00 66.81 84 THR A C 1
ATOM 705 O O . THR A 1 84 ? -0.748 -15.917 -4.678 1.00 66.81 84 THR A O 1
ATOM 708 N N . PRO A 1 85 ? 0.187 -14.687 -6.310 1.00 55.16 85 PRO A N 1
ATOM 709 C CA . PRO A 1 85 ? -0.913 -14.872 -7.267 1.00 55.16 85 PRO A CA 1
ATOM 710 C C . PRO A 1 85 ? -0.988 -16.307 -7.847 1.00 55.16 85 PRO A C 1
ATOM 712 O O . PRO A 1 85 ? -1.577 -16.522 -8.900 1.00 55.16 85 PRO A O 1
ATOM 715 N N . LEU A 1 86 ? -0.344 -17.294 -7.208 1.00 56.03 86 LEU A N 1
ATOM 716 C CA . LEU A 1 86 ? -0.013 -18.600 -7.790 1.00 56.03 86 LEU A CA 1
ATOM 717 C C . LEU A 1 86 ? -0.570 -19.828 -7.047 1.00 56.03 86 LEU A C 1
ATOM 719 O O . LEU A 1 86 ? -0.450 -20.918 -7.593 1.00 56.03 86 LEU A O 1
ATOM 723 N N . ASP A 1 87 ? -1.183 -19.712 -5.862 1.00 58.78 87 ASP A N 1
ATOM 724 C CA . ASP A 1 87 ? -1.498 -20.910 -5.047 1.00 58.78 87 ASP A CA 1
ATOM 725 C C . ASP A 1 87 ? -2.974 -21.365 -5.044 1.00 58.78 87 ASP A C 1
ATOM 727 O O . ASP A 1 87 ? -3.390 -22.146 -4.193 1.00 58.78 87 ASP A O 1
ATOM 731 N N . ALA A 1 88 ? -3.808 -20.910 -5.985 1.00 54.09 88 ALA A N 1
ATOM 732 C CA . ALA A 1 88 ? -5.230 -21.281 -5.993 1.00 54.09 88 ALA A CA 1
ATOM 733 C C . ALA A 1 88 ? -5.807 -21.575 -7.386 1.00 54.09 88 ALA A C 1
ATOM 735 O O . ALA A 1 88 ? -6.816 -20.993 -7.766 1.00 54.09 88 ALA A O 1
ATOM 736 N N . MET A 1 89 ? -5.176 -22.505 -8.112 1.00 52.03 89 MET A N 1
ATOM 737 C CA . MET A 1 89 ? -5.782 -23.500 -9.026 1.00 52.03 89 MET A CA 1
ATOM 738 C C . MET A 1 89 ? -4.958 -23.697 -10.312 1.00 52.03 89 MET A C 1
ATOM 740 O O . MET A 1 89 ? -4.942 -22.818 -11.176 1.00 52.03 89 MET A O 1
ATOM 744 N N . PRO A 1 90 ? -4.364 -24.890 -10.509 1.00 58.41 90 PRO A N 1
ATOM 745 C CA . PRO A 1 90 ? -4.106 -25.417 -11.838 1.00 58.41 90 PRO A CA 1
ATOM 746 C C . PRO A 1 90 ? -5.446 -25.839 -12.462 1.00 58.41 90 PRO A C 1
ATOM 748 O O . PRO A 1 90 ? -6.169 -26.645 -11.881 1.00 58.41 90 PRO A O 1
ATOM 751 N N . ASP A 1 91 ? -5.736 -25.275 -13.637 1.00 66.00 91 ASP A N 1
ATOM 752 C CA . ASP A 1 91 ? -6.880 -25.533 -14.523 1.00 66.00 91 ASP A CA 1
ATOM 753 C C . ASP A 1 91 ? -8.275 -25.177 -13.959 1.00 66.00 91 ASP A C 1
ATOM 755 O O . ASP A 1 91 ? -8.709 -25.768 -12.987 1.00 66.00 91 ASP A O 1
ATOM 759 N N . PHE A 1 92 ? -8.998 -24.213 -14.570 1.00 52.38 92 PHE A N 1
ATOM 760 C CA . PHE A 1 92 ? -10.426 -24.349 -14.975 1.00 52.38 92 PHE A CA 1
ATOM 761 C C . PHE A 1 92 ? -11.151 -23.072 -15.462 1.00 52.38 92 PHE A C 1
ATOM 763 O O . PHE A 1 92 ? -12.242 -23.209 -16.014 1.00 52.38 92 PHE A O 1
ATOM 770 N N . ALA A 1 93 ? -10.620 -21.846 -15.367 1.00 55.97 93 ALA A N 1
ATOM 771 C CA . ALA A 1 93 ? -11.374 -20.686 -15.876 1.00 55.97 93 ALA A CA 1
ATOM 772 C C . ALA A 1 93 ? -10.497 -19.506 -16.336 1.00 55.97 93 ALA A C 1
ATOM 774 O O . ALA A 1 93 ? -10.256 -18.588 -15.553 1.00 55.97 93 ALA A O 1
ATOM 775 N N . PRO A 1 94 ? -10.099 -19.438 -17.621 1.00 53.94 94 PRO A N 1
ATOM 776 C CA . PRO A 1 94 ? -9.293 -18.334 -18.165 1.00 53.94 94 PRO A CA 1
ATOM 777 C C . PRO A 1 94 ? -9.973 -16.942 -18.151 1.00 53.94 94 PRO A C 1
ATOM 779 O O . PRO A 1 94 ? -9.401 -15.983 -18.655 1.00 53.94 94 PRO A O 1
ATOM 782 N N . LEU A 1 95 ? -11.177 -16.803 -17.575 1.00 58.56 95 LEU A N 1
ATOM 783 C CA . LEU A 1 95 ? -11.956 -15.556 -17.511 1.00 58.56 95 LEU A CA 1
ATOM 784 C C . LEU A 1 95 ? -12.462 -15.176 -16.104 1.00 58.56 95 LEU A C 1
ATOM 786 O O . LEU A 1 95 ? -12.874 -14.035 -15.920 1.00 58.56 95 LEU A O 1
ATOM 790 N N . LEU A 1 96 ? -12.446 -16.086 -15.119 1.00 56.41 96 LEU A N 1
ATOM 791 C CA . LEU A 1 96 ? -13.009 -15.827 -13.780 1.00 56.41 96 LEU A CA 1
ATOM 792 C C . LEU A 1 96 ? -11.966 -15.399 -12.736 1.00 56.41 96 LEU A C 1
ATOM 794 O O . LEU A 1 96 ? -12.341 -14.714 -11.790 1.00 56.41 96 LEU A O 1
ATOM 798 N N . GLY A 1 97 ? -10.682 -15.731 -12.922 1.00 55.75 97 GLY A N 1
ATOM 799 C CA . GLY A 1 97 ? -9.623 -15.389 -11.956 1.00 55.75 97 GLY A CA 1
ATOM 800 C C . GLY A 1 97 ? -9.472 -13.880 -11.731 1.00 55.75 97 GLY A C 1
ATOM 801 O O . GLY A 1 97 ? -9.521 -13.412 -10.602 1.00 55.75 97 GLY A O 1
ATOM 802 N N . TYR A 1 98 ? -9.452 -13.095 -12.814 1.00 56.72 98 TYR A N 1
ATOM 803 C CA . TYR A 1 98 ? -9.251 -11.642 -12.735 1.00 56.72 98 TYR A CA 1
ATOM 804 C C . TYR A 1 98 ? -10.380 -10.879 -12.026 1.00 56.72 98 TYR A C 1
ATOM 806 O O . TYR A 1 98 ? -10.157 -9.787 -11.502 1.00 56.72 98 TYR A O 1
ATOM 814 N N . LEU A 1 99 ? -11.609 -11.408 -12.053 1.00 62.00 99 LEU A N 1
ATOM 815 C CA . LEU A 1 99 ? -12.759 -10.746 -11.434 1.00 62.00 99 LEU A CA 1
ATOM 816 C C . LEU A 1 99 ? -12.723 -10.889 -9.904 1.00 62.00 99 LEU A C 1
ATOM 818 O O . LEU A 1 99 ? -13.101 -9.953 -9.198 1.00 62.00 99 LEU A O 1
ATOM 822 N N . ASP A 1 100 ? -12.240 -12.034 -9.415 1.00 65.62 100 ASP A N 1
ATOM 823 C CA . ASP A 1 100 ? -12.030 -12.305 -7.991 1.00 65.62 100 ASP A CA 1
ATOM 824 C C . ASP A 1 100 ? -10.875 -11.457 -7.435 1.00 65.62 100 ASP A C 1
ATOM 826 O O . ASP A 1 100 ? -11.062 -10.747 -6.447 1.00 65.62 100 ASP A O 1
ATOM 830 N N . ASP A 1 101 ? -9.747 -11.381 -8.154 1.00 62.00 101 ASP A N 1
ATOM 831 C CA . ASP A 1 101 ? -8.590 -10.555 -7.777 1.00 62.00 101 ASP A CA 1
ATOM 832 C C . ASP A 1 101 ? -8.967 -9.074 -7.580 1.00 62.00 101 ASP A C 1
ATOM 834 O O . ASP A 1 101 ? -8.625 -8.443 -6.576 1.00 62.00 101 ASP A O 1
ATOM 838 N N . ILE A 1 102 ? -9.715 -8.499 -8.530 1.00 69.44 102 ILE A N 1
ATOM 839 C CA . ILE A 1 102 ? -10.145 -7.091 -8.480 1.00 69.44 102 ILE A CA 1
ATOM 840 C C . ILE A 1 102 ? -11.166 -6.871 -7.358 1.00 69.44 102 ILE A C 1
ATOM 842 O O . ILE A 1 102 ? -11.135 -5.832 -6.690 1.00 69.44 102 ILE A O 1
ATOM 846 N N . GLY A 1 103 ? -12.062 -7.836 -7.135 1.00 73.88 103 GLY A N 1
ATOM 847 C CA . GLY A 1 103 ? -13.056 -7.789 -6.067 1.00 73.88 103 GLY A CA 1
ATOM 848 C C . GLY A 1 103 ? -12.416 -7.812 -4.680 1.00 73.88 103 GLY A C 1
ATOM 849 O O . GLY A 1 103 ? -12.721 -6.952 -3.849 1.00 73.88 103 GLY A O 1
ATOM 850 N N . VAL A 1 104 ? -11.487 -8.743 -4.452 1.00 69.38 104 VAL A N 1
ATOM 851 C CA . VAL A 1 104 ? -10.747 -8.894 -3.192 1.00 69.38 104 VAL A CA 1
ATOM 852 C C . VAL A 1 104 ? -9.873 -7.671 -2.937 1.00 69.38 104 VAL A C 1
ATOM 854 O O . VAL A 1 104 ? -9.982 -7.066 -1.873 1.00 69.38 104 VAL A O 1
ATOM 857 N N . ILE A 1 105 ? -9.084 -7.225 -3.920 1.00 69.50 105 ILE A N 1
ATOM 858 C CA . ILE A 1 105 ? -8.233 -6.032 -3.784 1.00 69.50 105 ILE A CA 1
ATOM 859 C C . ILE A 1 105 ? -9.082 -4.783 -3.525 1.00 69.50 105 ILE A C 1
ATOM 861 O O . ILE A 1 105 ? -8.770 -3.999 -2.629 1.00 69.50 105 ILE A O 1
ATOM 865 N N . GLY A 1 106 ? -10.177 -4.596 -4.265 1.00 79.06 106 GLY A N 1
ATOM 866 C CA . GLY A 1 106 ? -11.081 -3.461 -4.080 1.00 79.06 106 GLY A CA 1
ATOM 867 C C . GLY A 1 106 ? -11.723 -3.446 -2.692 1.00 79.06 106 GLY A C 1
ATOM 868 O O . GLY A 1 106 ? -11.753 -2.404 -2.029 1.00 79.06 106 GLY A O 1
ATOM 869 N N . TRP A 1 107 ? -12.185 -4.604 -2.216 1.00 79.81 107 TRP A N 1
ATOM 870 C CA . TRP A 1 107 ? -12.751 -4.747 -0.877 1.00 79.81 107 TRP A CA 1
ATOM 871 C C . TRP A 1 107 ? -11.702 -4.540 0.218 1.00 79.81 107 TRP A C 1
ATOM 873 O O . TRP A 1 107 ? -11.958 -3.803 1.168 1.00 79.81 107 TRP A O 1
ATOM 883 N N . THR A 1 108 ? -10.501 -5.099 0.066 1.00 74.06 108 THR A N 1
ATOM 884 C CA . THR A 1 108 ? -9.386 -4.898 0.995 1.00 74.06 108 THR A CA 1
ATOM 885 C C . THR A 1 108 ? -8.970 -3.437 1.055 1.00 74.06 108 THR A C 1
ATOM 887 O O . THR A 1 108 ? -8.804 -2.918 2.152 1.00 74.06 108 THR A O 1
ATOM 890 N N . ILE A 1 109 ? -8.825 -2.746 -0.080 1.00 77.12 109 ILE A N 1
ATOM 891 C CA . ILE A 1 109 ? -8.477 -1.317 -0.105 1.00 77.12 109 ILE A CA 1
ATOM 892 C C . ILE A 1 109 ? -9.561 -0.496 0.591 1.00 77.12 109 ILE A C 1
ATOM 894 O O . ILE A 1 109 ? -9.234 0.415 1.350 1.00 77.12 109 ILE A O 1
ATOM 898 N N . LYS A 1 110 ? -10.840 -0.825 0.377 1.00 81.31 110 LYS A N 1
ATOM 899 C CA . LYS A 1 110 ? -11.955 -0.166 1.065 1.00 81.31 110 LYS A CA 1
ATOM 900 C C . LYS A 1 110 ? -11.912 -0.416 2.576 1.00 81.31 110 LYS A C 1
ATOM 902 O O . LYS A 1 110 ? -11.977 0.538 3.344 1.00 81.31 110 LYS A O 1
ATOM 907 N N . PHE A 1 111 ? -11.742 -1.669 2.992 1.00 80.50 111 PHE A N 1
ATOM 908 C CA . PHE A 1 111 ? -11.650 -2.066 4.397 1.00 80.50 111 PHE A CA 1
ATOM 909 C C . PHE A 1 111 ? -10.439 -1.430 5.096 1.00 80.50 111 PHE A C 1
ATOM 911 O O . PHE A 1 111 ? -10.584 -0.842 6.163 1.00 80.50 111 PHE A O 1
ATOM 918 N N . LEU A 1 112 ? -9.254 -1.472 4.472 1.00 73.62 112 LEU A N 1
ATOM 919 C CA . LEU A 1 112 ? -8.065 -0.769 4.960 1.00 73.62 112 LEU A CA 1
ATOM 920 C C . LEU A 1 112 ? -8.324 0.724 5.032 1.00 73.62 112 LEU A C 1
ATOM 922 O O . LEU A 1 112 ? -7.976 1.327 6.032 1.00 73.62 112 LEU A O 1
ATOM 926 N N . GLY A 1 113 ? -8.911 1.320 3.994 1.00 76.81 113 GLY A N 1
ATOM 927 C CA . GLY A 1 113 ? -9.233 2.740 3.964 1.00 76.81 113 GLY A CA 1
ATOM 928 C C . GLY A 1 113 ? -10.072 3.145 5.171 1.00 76.81 113 GLY A C 1
ATOM 929 O O . GLY A 1 113 ? -9.705 4.078 5.875 1.00 76.81 113 GLY A O 1
ATOM 930 N N . GLU A 1 114 ? -11.139 2.412 5.472 1.00 78.75 114 GLU A N 1
ATOM 931 C CA . GLU A 1 114 ? -11.994 2.671 6.636 1.00 78.75 114 GLU A CA 1
ATOM 932 C C . GLU A 1 114 ? -11.248 2.484 7.973 1.00 78.75 114 GLU A C 1
ATOM 934 O O . GLU A 1 114 ? -11.428 3.279 8.892 1.00 78.75 114 GLU A O 1
ATOM 939 N N . GLU A 1 115 ? -10.359 1.492 8.069 1.00 74.38 115 GLU A N 1
ATOM 940 C CA . GLU A 1 115 ? -9.648 1.141 9.308 1.00 74.38 115 GLU A CA 1
ATOM 941 C C . GLU A 1 115 ? -8.395 1.984 9.592 1.00 74.38 115 GLU A C 1
ATOM 943 O O . GLU A 1 115 ? -8.091 2.280 10.747 1.00 74.38 115 GLU A O 1
ATOM 948 N N . ILE A 1 116 ? -7.637 2.357 8.558 1.00 71.38 116 ILE A N 1
ATOM 949 C CA . ILE A 1 116 ? -6.347 3.045 8.698 1.00 71.38 116 ILE A CA 1
ATOM 950 C C . ILE A 1 116 ? -6.466 4.558 8.518 1.00 71.38 116 ILE A C 1
ATOM 952 O O . ILE A 1 116 ? -5.481 5.262 8.737 1.00 71.38 116 ILE A O 1
ATOM 956 N N . THR A 1 117 ? -7.651 5.077 8.160 1.00 74.81 117 THR A N 1
ATOM 957 C CA . THR A 1 117 ? -7.856 6.528 7.994 1.00 74.81 117 THR A CA 1
ATOM 958 C C . THR A 1 117 ? -7.514 7.307 9.264 1.00 74.81 117 THR A C 1
ATOM 960 O O . THR A 1 117 ? -6.915 8.376 9.188 1.00 74.81 117 THR A O 1
ATOM 963 N N . SER A 1 118 ? -7.796 6.743 10.440 1.00 71.75 118 SER A N 1
ATOM 964 C CA . SER A 1 118 ? -7.453 7.327 11.744 1.00 71.75 118 SER A CA 1
ATOM 965 C C . SER A 1 118 ? -5.957 7.296 12.086 1.00 71.75 118 SER A C 1
ATOM 967 O O . SER A 1 118 ? -5.565 7.825 13.121 1.00 71.75 118 SER A O 1
ATOM 969 N N . TYR A 1 119 ? -5.122 6.671 11.249 1.00 72.12 119 TYR A N 1
ATOM 970 C CA . TYR A 1 119 ? -3.675 6.541 11.451 1.00 72.12 119 TYR A CA 1
ATOM 971 C C . TYR A 1 119 ? -2.844 7.405 10.487 1.00 72.12 119 TYR A C 1
ATOM 973 O O . TYR A 1 119 ? -1.606 7.381 10.577 1.00 72.12 119 TYR A O 1
ATOM 981 N N . TYR A 1 120 ? -3.496 8.155 9.586 1.00 70.25 120 TYR A N 1
ATOM 982 C CA . TYR A 1 120 ? -2.851 9.230 8.826 1.00 70.25 120 TYR A CA 1
ATOM 983 C C . TYR A 1 120 ? -2.523 10.409 9.750 1.00 70.25 120 TYR A C 1
ATOM 985 O O . TYR A 1 120 ? -3.321 10.751 10.619 1.00 70.25 120 TYR A O 1
ATOM 993 N N . ASP A 1 121 ? -1.328 10.979 9.566 1.00 62.03 121 ASP A N 1
ATOM 994 C CA . ASP A 1 121 ? -0.921 12.253 10.179 1.00 62.03 121 ASP A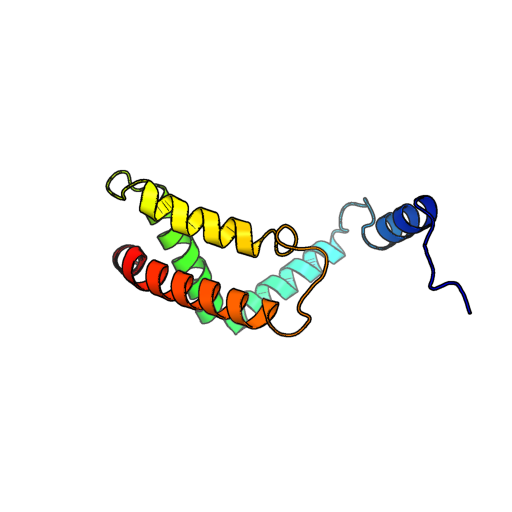 CA 1
ATOM 995 C C . ASP A 1 121 ? -1.501 13.433 9.380 1.00 62.03 121 ASP A C 1
ATOM 997 O O . ASP A 1 121 ? -1.507 13.336 8.126 1.00 62.03 121 ASP A O 1
#

Solvent-accessible surface area (backbone atoms only — not comparable to full-atom values): 7379 Å² total; per-residue (Å²): 140,89,81,82,82,78,74,51,72,70,54,53,51,51,50,46,46,70,76,52,55,90,62,79,79,49,73,69,54,51,52,49,50,51,53,53,51,49,50,53,47,68,75,41,40,71,62,52,53,48,51,52,46,51,54,52,14,51,50,49,55,71,67,40,84,86,52,57,68,74,63,51,47,52,56,50,50,53,50,48,49,66,76,48,85,73,87,86,73,88,82,89,56,103,77,56,59,68,58,51,54,52,48,53,51,51,50,48,52,50,52,47,49,72,68,36,57,84,49,56,131

Sequence (121 aa):
MKNKLELSEAEEISLLQEYYPERPFTEKETEALDRDVEKKITSNKRSIFKVISHLKALRRYMTDSNVKWYRKSIVVAALIYFITPLDAMPDFAPLLGYLDDIGVIGWTIKFLGEEITSYYD

Secondary structure (DSSP, 8-state):
--------HHHHHHHHHHHS--SPPPHHHHHHHHHHHHHHHHHTHHHHHHHHHHHHHHHHHHH-TTS-HHHHHHHHHHHHHHH-TTSS-SSS-TTTHHHHHHHHHHHHHHHHHHHHGGG--

pLDDT: mean 74.77, std 11.2, range [40.81, 90.12]

Foldseek 3Di:
DDDDDPDDPVRVVVVCCVVDVPDDDDPVRVVVVVVVVVCVCVVPVPVVVVVVLLVQLLVCQLPDPVNDVVLNVLLVVLVVCVVCVDDPDDDDDPPVSVVVNCVSVVVSCVSSCVRSVVSGD

Mean predicted aligned error: 14.66 Å